Protein AF-A0A8I1G4V3-F1 (afdb_monomer_lite)

Organism: NCBI:txid86102

InterPro domains:
  IPR010890 PriC [PF07445] (11-174)
  IPR038338 PriC superfamily [G3DSA:1.20.1270.340] (5-104)

Radius of gyration: 30.54 Å; chains: 1; bounding box: 66×25×90 Å

Structure (mmCIF, N/CA/C/O backbone):
data_AF-A0A8I1G4V3-F1
#
_entry.id   AF-A0A8I1G4V3-F1
#
loop_
_atom_site.group_PDB
_atom_site.id
_atom_site.type_symbol
_atom_site.label_atom_id
_atom_site.label_alt_id
_atom_site.label_comp_id
_atom_site.label_asym_id
_atom_site.label_entity_id
_atom_site.label_seq_id
_atom_site.pdbx_PDB_ins_code
_atom_site.Cartn_x
_atom_site.Cartn_y
_atom_site.Cartn_z
_atom_site.occupancy
_atom_site.B_iso_or_equiv
_atom_site.auth_seq_id
_atom_site.auth_comp_id
_atom_site.auth_asym_id
_atom_site.auth_atom_id
_atom_site.pdbx_PDB_model_num
ATOM 1 N N . MET A 1 1 ? -24.846 0.258 42.496 1.00 33.78 1 MET A N 1
ATOM 2 C CA . MET A 1 1 ? -23.764 0.049 41.509 1.00 33.78 1 MET A CA 1
ATOM 3 C C . MET A 1 1 ? -24.363 -0.377 40.169 1.00 33.78 1 MET A C 1
ATOM 5 O O . MET A 1 1 ? -24.301 -1.536 39.794 1.00 33.78 1 MET A O 1
ATOM 9 N N . ARG A 1 2 ? -25.014 0.568 39.492 1.00 42.06 2 ARG A N 1
ATOM 10 C CA . ARG A 1 2 ? -25.506 0.538 38.102 1.00 42.06 2 ARG A CA 1
ATOM 11 C C . ARG A 1 2 ? -25.057 1.918 37.572 1.00 42.06 2 ARG A C 1
ATOM 13 O O . ARG A 1 2 ? -25.099 2.852 38.362 1.00 42.06 2 ARG A O 1
ATOM 20 N N . GLU A 1 3 ? -24.504 2.163 36.395 1.00 46.94 3 GLU A N 1
ATOM 21 C CA . GLU A 1 3 ? -24.753 1.650 35.054 1.00 46.94 3 GLU A CA 1
ATOM 22 C C . GLU A 1 3 ? -23.468 1.916 34.248 1.00 46.94 3 GLU A C 1
ATOM 24 O O . GLU A 1 3 ? -23.169 3.063 33.932 1.00 46.94 3 GLU A O 1
ATOM 29 N N . ILE A 1 4 ? -22.655 0.900 33.946 1.00 49.50 4 ILE A N 1
ATOM 30 C CA . ILE A 1 4 ? -21.506 1.100 33.036 1.00 49.50 4 ILE A CA 1
ATOM 31 C C . ILE A 1 4 ? -21.996 1.134 31.572 1.00 49.50 4 ILE A C 1
ATOM 33 O O . ILE A 1 4 ? -21.324 1.664 30.693 1.00 49.50 4 ILE A O 1
ATOM 37 N N . LEU A 1 5 ? -23.217 0.652 31.310 1.00 55.34 5 LEU A N 1
ATOM 38 C CA . LEU A 1 5 ? -23.854 0.623 29.997 1.00 55.34 5 LEU A CA 1
ATOM 39 C C . LEU A 1 5 ? -25.347 0.948 30.147 1.00 55.34 5 LEU A C 1
ATOM 41 O O . LEU A 1 5 ? -26.136 0.095 30.547 1.00 55.34 5 LEU A O 1
ATOM 45 N N . ASN A 1 6 ? -25.739 2.183 29.836 1.0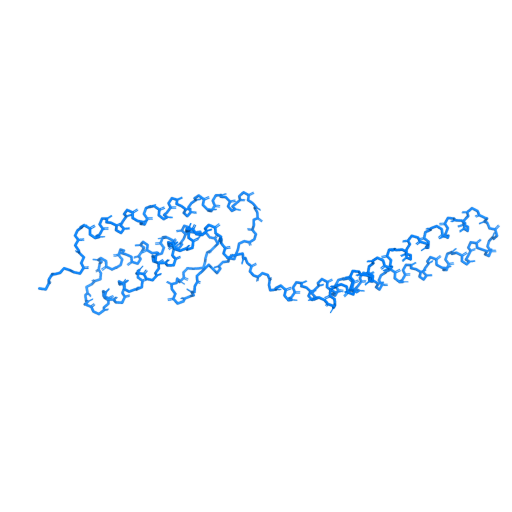0 64.75 6 ASN A N 1
ATOM 46 C CA . ASN A 1 6 ? -27.150 2.529 29.681 1.00 64.75 6 ASN A CA 1
ATOM 47 C C . ASN A 1 6 ? -27.685 1.987 28.352 1.00 64.75 6 ASN A C 1
ATOM 49 O O . ASN A 1 6 ? -26.957 1.969 27.359 1.00 64.75 6 ASN A O 1
ATOM 53 N N . ALA A 1 7 ?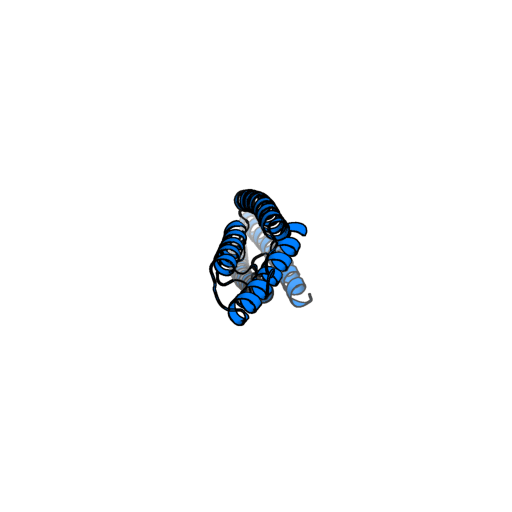 -28.953 1.561 28.314 1.00 66.88 7 ALA A N 1
ATOM 54 C CA . ALA A 1 7 ? -29.567 0.981 27.111 1.00 66.88 7 ALA A CA 1
ATOM 55 C C . ALA A 1 7 ? -29.432 1.907 25.886 1.00 66.88 7 ALA A C 1
ATOM 57 O O . ALA A 1 7 ? -29.147 1.452 24.781 1.00 66.88 7 ALA A O 1
ATOM 58 N N . THR A 1 8 ? -29.520 3.220 26.108 1.00 70.19 8 THR A N 1
ATOM 59 C CA . THR A 1 8 ? -29.308 4.258 25.092 1.00 70.19 8 THR A CA 1
ATOM 60 C C . THR A 1 8 ? -27.873 4.277 24.554 1.00 70.19 8 THR A C 1
ATOM 62 O O . THR A 1 8 ? -27.661 4.442 23.355 1.00 70.19 8 THR A O 1
ATOM 65 N N . SER A 1 9 ? -26.873 4.073 25.416 1.00 73.69 9 SER A N 1
ATOM 66 C CA . SER A 1 9 ? -25.455 4.035 25.030 1.00 73.69 9 SER A CA 1
ATOM 67 C C . SER A 1 9 ? -25.126 2.780 24.221 1.00 73.69 9 SER A C 1
ATOM 69 O O . SER A 1 9 ? -24.387 2.856 23.243 1.00 73.69 9 SER A O 1
ATOM 71 N N . ILE A 1 10 ? -25.717 1.639 24.593 1.00 80.69 10 ILE A N 1
ATOM 72 C CA . ILE A 1 10 ? -25.613 0.378 23.843 1.00 80.69 10 ILE A CA 1
ATOM 73 C C . ILE A 1 10 ? -26.169 0.565 22.429 1.00 80.69 10 ILE A C 1
ATOM 75 O O . ILE A 1 10 ? -25.464 0.309 21.456 1.00 80.69 10 ILE A O 1
ATOM 79 N N . GLN A 1 11 ? -27.395 1.082 22.318 1.00 81.56 11 GLN A N 1
ATOM 80 C CA . GLN A 1 11 ? -28.045 1.324 21.028 1.00 81.56 11 GLN A CA 1
ATOM 81 C C . GLN A 1 11 ? -27.246 2.297 20.155 1.00 81.56 11 GLN A C 1
ATOM 83 O O . GLN A 1 11 ? -27.120 2.092 18.948 1.00 81.56 11 GLN A O 1
ATOM 88 N N . HIS A 1 12 ? -26.662 3.337 20.755 1.00 82.69 12 HIS A N 1
ATOM 89 C CA . HIS A 1 12 ? -25.832 4.288 20.023 1.00 82.69 12 HIS A CA 1
ATOM 90 C C . HIS A 1 12 ? -24.561 3.639 19.452 1.00 82.69 12 HIS A C 1
ATOM 92 O O . HIS A 1 12 ? -24.224 3.869 18.290 1.00 82.69 12 HIS A O 1
ATOM 98 N N . ILE A 1 13 ? -23.877 2.795 20.233 1.00 82.81 13 ILE A N 1
ATOM 99 C CA . ILE A 1 13 ? -22.679 2.076 19.773 1.00 82.81 13 ILE A CA 1
ATOM 100 C C . ILE A 1 13 ? -23.037 1.091 18.653 1.00 82.81 13 ILE A C 1
ATOM 102 O O . ILE A 1 13 ? -22.322 1.022 17.655 1.00 82.81 13 ILE A O 1
ATOM 106 N N . GLU A 1 14 ? -24.160 0.379 18.757 1.00 86.69 14 GLU A N 1
ATOM 107 C CA . GLU A 1 14 ? -24.634 -0.523 17.700 1.00 86.69 14 GLU A CA 1
ATOM 108 C C . GLU A 1 14 ? -24.936 0.216 16.391 1.00 86.69 14 GLU A C 1
ATOM 110 O O . GLU A 1 14 ? -24.513 -0.216 15.312 1.00 86.69 14 GLU A O 1
ATOM 115 N N . GLN A 1 15 ? -25.612 1.365 16.473 1.00 86.19 15 GLN A N 1
ATOM 116 C CA . GLN A 1 15 ? -25.863 2.220 15.312 1.00 86.19 15 GLN A CA 1
ATOM 117 C C . GLN A 1 15 ? -24.556 2.724 14.697 1.00 86.19 15 GLN A C 1
ATOM 119 O O . GLN A 1 15 ? -24.398 2.716 13.474 1.00 86.19 15 GLN A O 1
ATOM 124 N N . LEU A 1 16 ? -23.600 3.138 15.527 1.00 86.94 16 LEU A N 1
ATOM 125 C CA . LEU A 1 16 ? -22.308 3.627 15.065 1.00 86.94 16 LEU A CA 1
ATOM 126 C C . LEU A 1 16 ? -21.514 2.510 14.371 1.00 86.94 16 LEU A C 1
ATOM 128 O O . LEU A 1 16 ? -21.023 2.718 13.263 1.00 86.94 16 LEU A O 1
ATOM 132 N N . LEU A 1 17 ? -21.461 1.306 14.948 1.00 88.19 17 LEU A N 1
ATOM 133 C CA . LEU A 1 17 ? -20.825 0.137 14.331 1.00 88.19 17 LEU A CA 1
ATOM 134 C C . LEU A 1 17 ? -21.489 -0.258 13.008 1.00 88.19 17 LEU A C 1
ATOM 136 O O . LEU A 1 17 ? -20.795 -0.647 12.073 1.00 88.19 17 LEU A O 1
ATOM 140 N N . THR A 1 18 ? -22.813 -0.135 12.904 1.00 89.50 18 THR A N 1
ATOM 141 C CA . THR A 1 18 ? -23.548 -0.395 11.654 1.00 89.50 18 THR A CA 1
ATOM 142 C C . THR A 1 18 ? -23.144 0.600 10.565 1.00 89.50 18 THR A C 1
ATOM 144 O O . THR A 1 18 ? -22.748 0.192 9.476 1.00 89.50 18 THR A O 1
ATOM 147 N N . ASN A 1 19 ? -23.106 1.895 10.889 1.00 88.56 19 ASN A N 1
ATOM 148 C CA . ASN A 1 19 ? -22.635 2.930 9.964 1.00 88.56 19 ASN A CA 1
ATOM 149 C C . ASN A 1 19 ? -21.164 2.732 9.552 1.00 88.56 19 ASN A C 1
ATOM 151 O O . ASN A 1 19 ? -20.801 2.965 8.397 1.00 88.56 19 ASN A O 1
ATOM 155 N N . LEU A 1 20 ? -20.295 2.321 10.484 1.00 87.31 20 LEU A N 1
ATOM 156 C CA . LEU A 1 20 ? -18.897 2.011 10.168 1.00 87.31 20 LEU A CA 1
ATOM 157 C C . LEU A 1 20 ? -18.784 0.786 9.254 1.00 87.31 20 LEU A C 1
ATOM 159 O O . LEU A 1 20 ? -17.950 0.805 8.355 1.00 87.31 20 LEU A O 1
ATOM 163 N N . SER A 1 21 ? -19.635 -0.227 9.439 1.00 89.75 21 SER A N 1
ATOM 164 C CA . SER A 1 21 ? -19.704 -1.426 8.591 1.00 89.75 21 SER A CA 1
ATOM 165 C C . SER A 1 21 ? -20.031 -1.067 7.144 1.00 89.75 21 SER A C 1
ATOM 167 O O . SER A 1 21 ? -19.281 -1.418 6.238 1.00 89.75 21 SER A O 1
ATOM 169 N N . GLU A 1 22 ? -21.088 -0.282 6.921 1.00 88.06 22 GLU A N 1
ATOM 170 C CA . GLU A 1 22 ? -21.485 0.147 5.574 1.00 88.06 22 GLU A CA 1
ATOM 171 C C . GLU A 1 22 ? -20.380 0.962 4.887 1.00 88.06 22 GLU A C 1
ATOM 173 O O . GLU A 1 22 ? -20.081 0.775 3.706 1.00 88.06 22 GLU A O 1
ATOM 178 N N . ARG A 1 23 ? -19.722 1.860 5.632 1.00 85.75 23 ARG A N 1
ATOM 179 C CA . ARG A 1 23 ? -18.593 2.643 5.104 1.00 85.75 23 ARG A CA 1
ATOM 180 C C . ARG A 1 23 ? -17.384 1.770 4.788 1.00 85.75 23 ARG A C 1
ATOM 182 O O . ARG A 1 23 ? -16.749 1.982 3.756 1.00 85.75 23 ARG A O 1
ATOM 189 N N . ALA A 1 24 ? -17.070 0.816 5.657 1.00 86.81 24 ALA A N 1
ATOM 190 C CA . ALA A 1 24 ? -15.995 -0.145 5.458 1.00 86.81 24 ALA A CA 1
ATOM 191 C C . ALA A 1 24 ? -16.218 -0.962 4.176 1.00 86.81 24 ALA A C 1
ATOM 193 O O . ALA A 1 24 ? -15.328 -1.024 3.331 1.00 86.81 24 ALA A O 1
ATOM 194 N N . GLU A 1 25 ? -17.430 -1.472 3.957 1.00 88.81 25 GLU A N 1
ATOM 195 C CA . GLU A 1 25 ? -17.785 -2.210 2.740 1.00 88.81 25 GLU A CA 1
ATOM 196 C C . GLU A 1 25 ? -17.662 -1.357 1.471 1.00 88.81 25 GLU A C 1
ATOM 198 O O . GLU A 1 25 ? -17.106 -1.805 0.466 1.00 88.81 25 GLU A O 1
ATOM 203 N N . GLN A 1 26 ? -18.122 -0.101 1.506 1.00 85.69 26 GLN A N 1
ATOM 204 C CA . GLN A 1 26 ? -17.975 0.824 0.376 1.00 85.69 26 GLN A CA 1
ATOM 205 C C . GLN A 1 26 ? -16.506 1.107 0.046 1.00 85.69 26 GLN A C 1
ATOM 207 O O . GLN A 1 26 ? -16.136 1.238 -1.126 1.00 85.69 26 GLN A O 1
ATOM 212 N N . ILE A 1 27 ? -15.671 1.227 1.076 1.00 81.38 27 ILE A N 1
ATOM 213 C CA . ILE A 1 27 ? -14.231 1.407 0.937 1.00 81.38 27 ILE A CA 1
ATOM 214 C C . ILE A 1 27 ? -13.604 0.163 0.304 1.00 81.38 27 ILE A C 1
ATOM 216 O O . ILE A 1 27 ? -12.914 0.277 -0.712 1.00 81.38 27 ILE A O 1
ATOM 220 N N . ASP A 1 28 ? -13.908 -1.020 0.830 1.00 84.25 28 ASP A N 1
ATOM 221 C CA . ASP A 1 28 ? -13.391 -2.290 0.324 1.00 84.25 28 ASP A CA 1
ATOM 222 C C . ASP A 1 28 ? -13.817 -2.540 -1.130 1.00 84.25 28 ASP A C 1
ATOM 224 O O . ASP A 1 28 ? -13.009 -2.982 -1.951 1.00 84.25 28 ASP A O 1
ATOM 228 N N . ALA A 1 29 ? -15.055 -2.192 -1.493 1.00 83.44 29 ALA A N 1
ATOM 229 C CA . ALA A 1 29 ? -15.547 -2.267 -2.867 1.00 83.44 29 ALA A CA 1
ATOM 230 C C . ALA A 1 29 ? -14.764 -1.340 -3.814 1.00 83.44 29 ALA A C 1
ATOM 232 O O . ALA A 1 29 ? -14.310 -1.773 -4.877 1.00 83.44 29 ALA A O 1
ATOM 233 N N . LYS A 1 30 ? -14.536 -0.080 -3.414 1.00 77.88 30 LYS A N 1
ATOM 234 C CA . LYS A 1 30 ? -13.732 0.881 -4.193 1.00 77.88 30 LYS A CA 1
ATOM 235 C C . LYS A 1 30 ? -12.279 0.437 -4.340 1.00 77.88 30 LYS A C 1
ATOM 237 O O . LYS A 1 30 ? -11.664 0.692 -5.375 1.00 77.88 30 LYS A O 1
ATOM 242 N N . ASN A 1 31 ? -11.722 -0.216 -3.326 1.00 72.81 31 ASN A N 1
ATOM 243 C CA . ASN A 1 31 ? -10.345 -0.692 -3.364 1.00 72.81 31 ASN A CA 1
ATOM 244 C C . ASN A 1 31 ? -10.16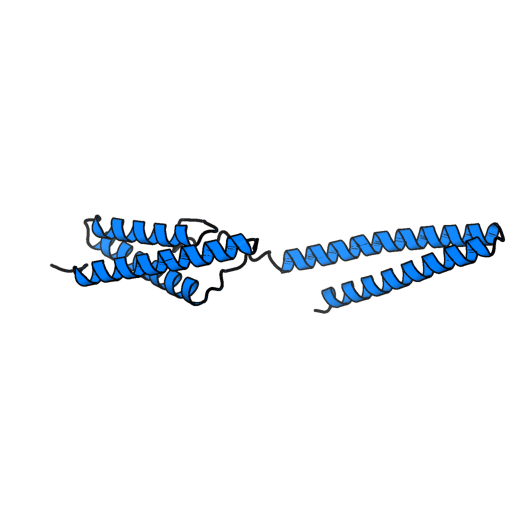3 -1.895 -4.287 1.00 72.81 31 ASN A C 1
ATOM 246 O O . ASN A 1 31 ? -9.220 -1.896 -5.079 1.00 72.81 31 ASN A O 1
ATOM 250 N N . ARG A 1 32 ? -11.091 -2.864 -4.256 1.00 74.25 32 ARG A N 1
ATOM 251 C CA . ARG A 1 32 ? -11.088 -4.002 -5.193 1.00 74.25 32 ARG A CA 1
ATOM 252 C C . ARG A 1 32 ? -11.109 -3.540 -6.648 1.00 74.25 32 ARG A C 1
ATOM 254 O O . ARG A 1 32 ? -10.379 -4.082 -7.469 1.00 74.25 32 ARG A O 1
ATOM 261 N N . GLN A 1 33 ? -11.892 -2.506 -6.959 1.00 70.12 33 GLN A N 1
ATOM 262 C CA . GLN A 1 33 ? -11.970 -1.945 -8.313 1.00 70.12 33 GLN A CA 1
ATOM 263 C C . GLN A 1 33 ? -10.665 -1.290 -8.785 1.00 70.12 33 GLN A C 1
ATOM 265 O O . GLN A 1 33 ? -10.389 -1.281 -9.980 1.00 70.12 33 GLN A O 1
ATOM 270 N N . LYS A 1 34 ? -9.861 -0.734 -7.872 1.00 63.94 34 LYS A N 1
ATOM 271 C CA . LYS A 1 34 ? -8.630 -0.006 -8.216 1.00 63.94 34 LYS A CA 1
ATOM 272 C C . LYS A 1 34 ? -7.377 -0.884 -8.291 1.00 63.94 34 LYS A C 1
ATOM 274 O O . LYS A 1 34 ? -6.324 -0.338 -8.592 1.00 63.94 34 LYS A O 1
ATOM 279 N N . GLN A 1 35 ? -7.475 -2.192 -8.009 1.00 58.81 35 GLN A N 1
ATOM 280 C CA . GLN A 1 35 ? -6.322 -3.107 -7.889 1.00 58.81 35 GLN A CA 1
ATOM 281 C C . GLN A 1 35 ? -5.168 -2.508 -7.059 1.00 58.81 35 GLN A C 1
ATOM 283 O O . GLN A 1 35 ? -3.995 -2.712 -7.357 1.00 58.81 35 GLN A O 1
ATOM 288 N N . ASN A 1 36 ? -5.488 -1.720 -6.029 1.00 57.59 36 ASN A N 1
ATOM 289 C CA . ASN A 1 36 ? -4.453 -1.160 -5.170 1.00 57.59 36 ASN A CA 1
ATOM 290 C C . ASN A 1 36 ? -3.871 -2.290 -4.310 1.00 57.59 36 ASN A C 1
ATOM 292 O O . ASN A 1 36 ? -4.626 -2.972 -3.618 1.00 57.59 36 ASN A O 1
ATOM 296 N N . GLU A 1 37 ? -2.546 -2.445 -4.305 1.00 56.69 37 GLU A N 1
ATOM 297 C CA . GLU A 1 37 ? -1.831 -3.229 -3.292 1.00 56.69 37 GLU A CA 1
ATOM 298 C C . GLU A 1 37 ? -2.030 -2.545 -1.930 1.00 56.69 37 GLU A C 1
ATOM 300 O O . GLU A 1 37 ? -1.409 -1.527 -1.603 1.00 56.69 37 GLU A O 1
ATOM 305 N N . LEU A 1 38 ? -3.018 -3.027 -1.179 1.00 59.47 38 LEU A N 1
ATOM 306 C CA . LEU A 1 38 ? -3.357 -2.507 0.137 1.00 59.47 38 LEU A CA 1
ATOM 307 C C . LEU A 1 38 ? -2.457 -3.131 1.198 1.00 59.47 38 LEU A C 1
ATOM 309 O O . LEU A 1 38 ? -2.253 -4.341 1.213 1.00 59.47 38 LEU A O 1
ATOM 313 N N . SER A 1 39 ? -1.990 -2.301 2.131 1.00 60.84 39 SER A N 1
ATOM 314 C CA . SER A 1 39 ? -1.283 -2.777 3.320 1.00 60.84 39 SER A CA 1
ATOM 315 C C . SER A 1 39 ? -2.198 -3.685 4.140 1.00 60.84 39 SER A C 1
ATOM 317 O O . SER A 1 39 ? -3.353 -3.337 4.354 1.00 60.84 39 SER A O 1
ATOM 319 N N . GLU A 1 40 ? -1.680 -4.775 4.699 1.00 63.72 40 GLU A N 1
ATOM 320 C CA . GLU A 1 40 ? -2.376 -5.577 5.725 1.00 63.72 40 GLU A CA 1
ATOM 321 C C . GLU A 1 40 ? -2.265 -4.956 7.139 1.00 63.72 40 GLU A C 1
ATOM 323 O O . GLU A 1 40 ? -2.700 -5.533 8.140 1.00 63.72 40 GLU A O 1
ATOM 328 N N . LYS A 1 41 ? -1.618 -3.785 7.257 1.00 65.56 41 LYS A N 1
ATOM 329 C CA . LYS A 1 41 ? -1.306 -3.113 8.529 1.00 65.56 41 LYS A CA 1
ATOM 330 C C . LYS A 1 41 ? -2.002 -1.755 8.629 1.00 65.56 41 LYS A C 1
ATOM 332 O O . LYS A 1 41 ? -1.344 -0.721 8.585 1.00 65.56 41 LYS A O 1
ATOM 337 N N . TRP A 1 42 ? -3.329 -1.745 8.752 1.00 69.12 42 TRP A N 1
ATOM 338 C CA . TRP A 1 42 ? -4.081 -0.481 8.837 1.00 69.12 42 TRP A CA 1
ATOM 339 C C . TRP A 1 42 ? -4.000 0.167 10.213 1.00 69.12 42 TRP A C 1
ATOM 341 O O . TRP A 1 42 ? -4.006 1.389 10.330 1.00 69.12 42 TRP A O 1
ATOM 351 N N . PHE A 1 43 ? -3.898 -0.661 11.248 1.00 74.25 43 PHE A N 1
ATOM 352 C CA . PHE A 1 43 ? -3.859 -0.221 12.631 1.00 74.25 43 PHE A CA 1
ATOM 353 C C . PHE A 1 43 ? -2.716 -0.892 13.401 1.00 74.25 43 PHE A C 1
ATOM 355 O O . PHE A 1 43 ? -2.177 -1.936 13.004 1.00 74.25 43 PHE A O 1
ATOM 362 N N . SER A 1 44 ? -2.333 -0.265 14.517 1.00 71.81 44 SER A N 1
ATOM 363 C CA . SER A 1 44 ? -1.314 -0.797 15.422 1.00 71.81 44 SER A CA 1
ATOM 364 C C . SER A 1 44 ? -1.729 -2.175 15.966 1.00 71.81 44 SER A C 1
ATOM 366 O O . SER A 1 44 ? -2.890 -2.333 16.355 1.00 71.81 44 SER A O 1
ATOM 368 N N . PRO A 1 45 ? -0.798 -3.148 16.079 1.00 74.44 45 PRO A N 1
ATOM 369 C CA . PRO A 1 45 ? -1.068 -4.438 16.727 1.00 74.44 45 PRO A CA 1
ATOM 370 C C . PRO A 1 45 ? -1.512 -4.320 18.190 1.00 74.44 45 PRO A C 1
ATOM 372 O O . PRO A 1 45 ? -2.091 -5.256 18.727 1.00 74.44 45 PRO A O 1
ATOM 375 N N . SER A 1 46 ? -1.238 -3.188 18.845 1.00 75.38 46 SER A N 1
ATOM 376 C CA . SER A 1 46 ? -1.718 -2.924 20.204 1.00 75.38 46 SER A CA 1
ATOM 377 C C . SER A 1 46 ? -3.220 -2.616 20.270 1.00 75.38 46 SER A C 1
ATOM 379 O O . SER A 1 46 ? -3.810 -2.737 21.338 1.00 75.38 46 SER A O 1
ATOM 381 N N . LEU A 1 47 ? -3.836 -2.218 19.149 1.00 80.69 47 LEU A N 1
ATOM 382 C CA . LEU A 1 47 ? -5.249 -1.829 19.063 1.00 80.69 47 LEU A CA 1
ATOM 383 C C . LEU A 1 47 ? -6.106 -2.906 18.394 1.00 80.69 47 LEU A C 1
ATOM 385 O O . LEU A 1 47 ? -7.199 -3.214 18.871 1.00 80.69 47 LEU A O 1
ATOM 389 N N . PHE A 1 48 ? -5.597 -3.491 17.310 1.00 83.88 48 PHE A N 1
ATOM 390 C CA . PHE A 1 48 ? -6.266 -4.550 16.563 1.00 83.88 48 PHE A CA 1
ATOM 391 C C . PHE A 1 48 ? -5.361 -5.766 16.451 1.00 83.88 48 PHE A C 1
ATOM 393 O O . PHE A 1 48 ? -4.191 -5.668 16.079 1.00 83.88 48 PHE A O 1
ATOM 400 N N . SER A 1 49 ? -5.934 -6.917 16.771 1.00 79.69 49 SER A N 1
ATOM 401 C CA . SER A 1 49 ? -5.283 -8.215 16.662 1.00 79.69 49 SER A CA 1
ATOM 402 C C . SER A 1 49 ? -5.375 -8.776 15.245 1.00 79.69 49 SER A C 1
ATOM 404 O O . SER A 1 49 ? -4.461 -9.478 14.807 1.00 79.69 49 SER A O 1
ATOM 406 N N . ARG A 1 50 ? -6.432 -8.435 14.494 1.00 81.38 50 ARG A N 1
ATOM 407 C CA . ARG A 1 50 ? -6.585 -8.863 13.104 1.00 81.38 50 ARG A CA 1
ATOM 408 C C . ARG A 1 50 ? -5.641 -8.090 12.184 1.00 81.38 50 ARG A C 1
ATOM 410 O O . ARG A 1 50 ? -5.498 -6.868 12.249 1.00 81.38 50 ARG A O 1
ATOM 417 N N . ARG A 1 51 ? -4.994 -8.830 11.287 1.00 77.06 51 ARG A N 1
ATOM 418 C CA . ARG A 1 51 ? -4.247 -8.302 10.144 1.00 77.06 51 ARG A CA 1
ATOM 419 C C . ARG A 1 51 ? -5.077 -8.610 8.912 1.00 77.06 51 ARG A C 1
ATOM 421 O O . ARG A 1 51 ? -5.211 -9.774 8.556 1.00 77.06 51 ARG A O 1
ATOM 428 N N . SER A 1 52 ? -5.687 -7.587 8.331 1.00 80.06 52 SER A N 1
ATOM 429 C CA . SER A 1 52 ? -6.482 -7.745 7.122 1.00 80.06 52 SER A CA 1
ATOM 430 C C . SER A 1 52 ? -6.281 -6.553 6.204 1.00 80.06 52 SER A C 1
ATOM 432 O O . SER A 1 52 ? -6.005 -5.438 6.644 1.00 80.06 52 SER A O 1
ATOM 434 N N . ASN A 1 53 ? -6.415 -6.807 4.910 1.00 77.25 53 ASN A N 1
ATOM 435 C CA . ASN A 1 53 ? -6.490 -5.785 3.877 1.00 77.25 53 ASN A CA 1
ATOM 436 C C . ASN A 1 53 ? -7.928 -5.272 3.663 1.00 77.25 53 ASN A C 1
ATOM 438 O O . ASN A 1 53 ? -8.138 -4.448 2.774 1.00 77.25 53 ASN A O 1
ATOM 442 N N . LEU A 1 54 ? -8.902 -5.758 4.441 1.00 82.56 54 LEU A N 1
ATOM 443 C CA . LEU A 1 54 ? -10.297 -5.334 4.397 1.00 82.56 54 LEU A CA 1
ATOM 444 C C . LEU A 1 54 ? -10.662 -4.493 5.624 1.00 82.56 54 LEU A C 1
ATOM 446 O O . LEU A 1 54 ? -10.409 -4.875 6.769 1.00 82.56 54 LEU A O 1
ATOM 450 N N . ALA A 1 55 ? -11.336 -3.370 5.385 1.00 85.19 55 ALA A N 1
ATOM 451 C CA . ALA A 1 55 ? -11.882 -2.499 6.417 1.00 85.19 55 ALA A CA 1
ATOM 452 C C . ALA A 1 55 ? -12.895 -3.236 7.298 1.00 85.19 55 ALA A C 1
ATOM 454 O O . ALA A 1 55 ? -12.947 -3.021 8.512 1.00 85.19 55 ALA A O 1
ATOM 455 N N . ILE A 1 56 ? -13.706 -4.099 6.676 1.00 88.94 56 ILE A N 1
ATOM 456 C CA . ILE A 1 56 ? -14.806 -4.792 7.351 1.00 88.94 56 ILE A CA 1
ATOM 457 C C . ILE A 1 56 ? -14.319 -5.719 8.470 1.00 88.94 56 ILE A C 1
ATOM 459 O O . ILE A 1 56 ? -14.994 -5.872 9.490 1.00 88.94 56 ILE A O 1
ATOM 463 N N . ASP A 1 57 ? -13.115 -6.276 8.341 1.00 88.38 57 ASP A N 1
ATOM 464 C CA . ASP A 1 57 ? -12.559 -7.192 9.337 1.00 88.38 57 ASP A CA 1
ATOM 465 C C . ASP A 1 57 ? -12.209 -6.473 10.642 1.00 88.38 57 ASP A C 1
ATOM 467 O O . ASP A 1 57 ? -12.404 -7.029 11.726 1.00 88.38 57 ASP A O 1
ATOM 471 N N . TYR A 1 58 ? -11.772 -5.214 10.549 1.00 88.31 58 TYR A N 1
ATOM 472 C CA . TYR A 1 58 ? -11.510 -4.363 11.708 1.00 88.31 58 TYR A CA 1
ATOM 473 C C . TYR A 1 58 ? -12.805 -3.933 12.403 1.00 88.31 58 TYR A C 1
ATOM 475 O O . TYR A 1 58 ? -12.885 -3.978 13.629 1.00 88.31 58 TYR A O 1
ATOM 483 N N . VAL A 1 59 ? -13.853 -3.596 11.640 1.00 89.56 59 VAL A N 1
ATOM 484 C CA . VAL A 1 59 ? -15.183 -3.303 12.210 1.00 89.56 59 VAL A CA 1
ATOM 485 C C . VAL A 1 59 ? -15.757 -4.535 12.915 1.00 89.56 59 VAL A C 1
ATOM 487 O O . VAL A 1 59 ? -16.345 -4.420 13.992 1.00 89.56 59 VAL A O 1
ATOM 490 N N . THR A 1 60 ? -15.547 -5.721 12.341 1.00 89.69 60 THR A N 1
ATOM 491 C CA . THR A 1 60 ? -15.975 -6.991 12.937 1.00 89.69 60 THR A CA 1
ATOM 492 C C . THR A 1 60 ? -15.248 -7.260 14.255 1.00 89.69 60 THR A C 1
ATOM 494 O O . THR A 1 6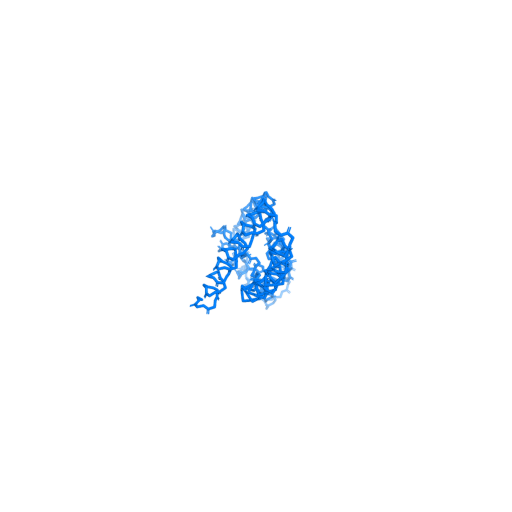0 ? -15.902 -7.582 15.241 1.00 89.69 60 THR A O 1
ATOM 497 N N . GLU A 1 61 ? -13.930 -7.039 14.330 1.00 90.94 61 GLU A N 1
ATOM 498 C CA . GLU A 1 61 ? -13.183 -7.167 15.593 1.00 90.94 61 GLU A CA 1
ATOM 499 C C . GLU A 1 61 ? -13.690 -6.198 16.678 1.00 90.94 61 GLU A C 1
ATOM 501 O O . GLU A 1 61 ? -13.806 -6.570 17.850 1.00 90.94 61 GLU A O 1
ATOM 506 N N . THR A 1 62 ? -14.032 -4.960 16.313 1.00 89.31 62 THR A N 1
ATOM 507 C CA . THR A 1 62 ? -14.603 -3.996 17.267 1.00 89.31 62 THR A CA 1
ATOM 508 C C . THR A 1 62 ? -15.986 -4.425 17.750 1.00 89.31 62 THR A C 1
ATOM 510 O O . THR A 1 62 ? -16.296 -4.291 18.935 1.00 89.31 62 THR A O 1
ATOM 513 N N . ARG A 1 63 ? -16.807 -5.008 16.868 1.00 90.44 63 ARG A N 1
ATOM 514 C CA . ARG A 1 63 ? -18.101 -5.593 17.246 1.00 90.44 63 ARG A CA 1
ATOM 515 C C . ARG A 1 63 ? -17.924 -6.780 18.197 1.00 90.44 63 ARG A C 1
ATOM 517 O O . ARG A 1 63 ? -18.639 -6.854 19.193 1.00 90.44 63 ARG A O 1
ATOM 524 N N . ASP A 1 64 ? -16.947 -7.647 17.947 1.00 89.50 64 ASP A N 1
ATOM 525 C CA . ASP A 1 64 ? -16.622 -8.766 18.840 1.00 89.50 64 ASP A CA 1
ATOM 526 C C . ASP A 1 64 ? -16.188 -8.259 20.227 1.00 89.50 64 ASP A C 1
ATOM 528 O O . ASP A 1 64 ? -16.653 -8.764 21.250 1.00 89.50 64 ASP A O 1
ATOM 532 N N . THR A 1 65 ? -15.375 -7.196 20.270 1.00 86.69 65 THR A N 1
ATOM 533 C CA . THR A 1 65 ? -14.944 -6.538 21.518 1.00 86.69 65 THR A CA 1
ATOM 534 C C . THR A 1 65 ? -16.134 -5.950 22.288 1.00 86.69 65 THR A C 1
ATOM 536 O O . THR A 1 65 ? -16.212 -6.083 23.510 1.00 86.69 65 THR A O 1
ATOM 539 N N . PHE A 1 66 ? -17.102 -5.350 21.589 1.00 87.56 66 PHE A N 1
ATOM 540 C CA . PHE A 1 66 ? -18.332 -4.832 22.194 1.00 87.56 66 PHE A CA 1
ATOM 541 C C . PHE A 1 66 ? -19.214 -5.944 22.781 1.00 87.56 66 PHE A C 1
ATOM 543 O O . PHE A 1 66 ? -19.659 -5.844 23.925 1.00 87.56 66 PHE A O 1
ATOM 550 N N . VAL A 1 67 ? -19.415 -7.041 22.045 1.00 88.38 67 VAL A N 1
ATOM 551 C CA . VAL A 1 67 ? -20.162 -8.209 22.542 1.00 88.38 67 VAL A CA 1
ATOM 552 C C . VAL A 1 67 ? -19.455 -8.836 23.749 1.00 88.38 67 VAL A C 1
ATOM 554 O O . VAL A 1 67 ? -20.104 -9.250 24.711 1.00 88.38 67 VAL A O 1
ATOM 557 N N . GLN A 1 68 ? -18.121 -8.879 23.741 1.00 87.19 68 GLN A N 1
ATOM 558 C CA . GLN A 1 68 ? -17.333 -9.376 24.866 1.00 87.19 68 GLN A CA 1
ATOM 559 C C . GLN A 1 68 ? -17.478 -8.486 26.106 1.00 87.19 68 GLN A C 1
ATOM 561 O O . GLN A 1 68 ? -17.633 -9.008 27.211 1.00 87.19 68 GLN A O 1
ATOM 566 N N . LEU A 1 69 ? -17.487 -7.160 25.934 1.00 86.00 69 LEU A N 1
ATOM 567 C CA . LEU A 1 69 ? -17.738 -6.198 27.010 1.00 86.00 69 LEU A CA 1
ATOM 568 C C . LEU A 1 69 ? -19.111 -6.422 27.663 1.00 86.00 69 LEU A C 1
ATOM 570 O O . LEU A 1 69 ? -19.209 -6.394 28.887 1.00 86.00 69 LEU A O 1
ATOM 574 N N . GLN A 1 70 ? -20.150 -6.697 26.868 1.00 84.50 70 GLN A N 1
ATOM 575 C CA . GLN A 1 70 ? -21.506 -6.956 27.373 1.00 84.50 70 GLN A CA 1
ATOM 576 C C . GLN A 1 70 ? -21.621 -8.255 28.184 1.00 84.50 70 GLN A C 1
ATOM 578 O O . GLN A 1 70 ? -22.475 -8.355 29.061 1.00 84.50 70 GLN A O 1
ATOM 583 N N . ARG A 1 71 ? -20.791 -9.258 27.877 1.00 86.50 71 ARG A N 1
ATOM 584 C CA . ARG A 1 71 ? -20.837 -10.591 28.507 1.00 86.50 71 ARG A CA 1
ATOM 585 C C . ARG A 1 71 ? -19.860 -10.756 29.666 1.00 86.50 71 ARG A C 1
ATOM 587 O O . ARG A 1 71 ? -19.986 -11.705 30.430 1.00 86.50 71 ARG A O 1
ATOM 594 N N . THR A 1 72 ? -18.856 -9.890 29.757 1.00 86.06 72 THR A N 1
ATOM 595 C CA . THR A 1 72 ? -17.801 -9.999 30.763 1.00 86.06 72 THR A CA 1
ATOM 596 C C . THR A 1 72 ? -18.313 -9.514 32.110 1.00 86.06 72 THR A C 1
ATOM 598 O O . THR A 1 72 ? -18.745 -8.371 32.253 1.00 86.06 72 THR A O 1
ATOM 601 N N . GLU A 1 73 ? -18.208 -10.373 33.115 1.00 74.38 73 GLU A N 1
ATOM 602 C CA . GLU A 1 73 ? -18.489 -10.050 34.507 1.00 74.38 73 GLU A CA 1
ATOM 603 C C . GLU A 1 73 ? -17.170 -9.708 35.211 1.00 74.38 73 GLU A C 1
ATOM 605 O O . GLU A 1 73 ? -16.195 -10.453 35.130 1.00 74.38 73 GLU A O 1
ATOM 610 N N . GLY A 1 74 ? -17.110 -8.550 35.872 1.00 77.50 74 GLY A N 1
ATOM 611 C CA . GLY A 1 74 ? -15.909 -8.085 36.571 1.00 77.50 74 GLY A CA 1
ATOM 612 C C . GLY A 1 74 ? -15.517 -6.664 36.183 1.00 77.50 74 GLY A C 1
ATOM 613 O O . GLY A 1 74 ? -15.235 -6.361 35.026 1.00 77.50 74 GLY A O 1
ATOM 614 N N . GLN A 1 75 ? -15.462 -5.785 37.182 1.00 77.81 75 GLN A N 1
ATOM 615 C CA . GLN A 1 75 ? -15.317 -4.344 36.982 1.00 77.81 75 GLN A CA 1
ATOM 616 C C . GLN A 1 75 ? -14.009 -3.968 36.260 1.00 77.81 75 GLN A C 1
ATOM 618 O O . GLN A 1 75 ? -14.031 -3.174 35.327 1.00 77.81 75 GLN A O 1
ATOM 623 N N . GLN A 1 76 ? -12.876 -4.577 36.627 1.00 75.50 76 GLN A N 1
ATOM 624 C CA . GLN A 1 76 ? -11.576 -4.292 35.999 1.00 75.50 76 GLN A CA 1
ATOM 625 C C . GLN A 1 76 ? -11.515 -4.732 34.528 1.00 75.50 76 GLN A C 1
ATOM 627 O O . GLN A 1 76 ? -11.042 -3.981 33.677 1.00 75.50 76 GLN A O 1
ATOM 632 N N . ALA A 1 77 ? -12.027 -5.925 34.217 1.00 74.88 77 ALA A N 1
ATOM 633 C CA . ALA A 1 77 ? -12.055 -6.441 32.851 1.00 74.88 77 ALA A CA 1
ATOM 634 C C . ALA A 1 77 ? -13.011 -5.630 31.958 1.00 74.88 77 ALA A C 1
ATOM 636 O O . ALA A 1 77 ? -12.690 -5.357 30.803 1.00 74.88 77 ALA A O 1
ATOM 637 N N . GLN A 1 78 ? -14.144 -5.175 32.507 1.00 80.75 78 GLN A N 1
ATOM 638 C CA . GLN A 1 78 ? -15.064 -4.272 31.813 1.00 80.75 78 GLN A CA 1
ATOM 639 C C . GLN A 1 78 ? -14.418 -2.920 31.490 1.00 80.75 78 GLN A C 1
ATOM 641 O O . GLN A 1 78 ? -14.542 -2.454 30.361 1.00 80.75 78 GLN A O 1
ATOM 646 N N . TYR A 1 79 ? -13.692 -2.305 32.432 1.00 76.38 79 TYR A N 1
ATOM 647 C CA . TYR A 1 79 ? -12.986 -1.045 32.167 1.00 76.38 79 TYR A CA 1
ATOM 648 C C . TYR A 1 79 ? -11.951 -1.190 31.051 1.00 76.38 79 TYR A C 1
ATOM 650 O O . TYR A 1 79 ? -11.939 -0.379 30.128 1.00 76.38 79 TYR A O 1
ATOM 658 N N . TYR A 1 80 ? -11.142 -2.251 31.090 1.00 76.94 80 TYR A N 1
ATOM 659 C CA . TYR A 1 80 ? -10.148 -2.518 30.051 1.00 76.94 80 TYR A CA 1
ATOM 660 C C . TYR A 1 80 ? -10.788 -2.710 28.666 1.00 76.94 80 TYR A C 1
ATOM 662 O O . TYR A 1 80 ? -10.334 -2.137 27.675 1.00 76.94 80 TYR A O 1
ATOM 670 N N . LEU A 1 81 ? -11.872 -3.488 28.585 1.00 80.00 81 LEU A N 1
ATOM 671 C CA . LEU A 1 81 ? -12.591 -3.707 27.329 1.00 80.00 81 LEU A CA 1
ATOM 672 C C . LEU A 1 81 ? -13.272 -2.429 26.820 1.00 80.00 81 LEU A C 1
ATOM 674 O O . LEU A 1 81 ? -13.284 -2.194 25.615 1.00 80.00 81 LEU A O 1
ATOM 678 N N . ALA A 1 82 ? -13.798 -1.585 27.711 1.00 78.44 82 ALA A N 1
ATOM 679 C CA . ALA A 1 82 ? -14.407 -0.307 27.348 1.00 78.44 82 ALA A CA 1
ATOM 680 C C . ALA A 1 82 ? -13.371 0.709 26.838 1.00 78.44 82 ALA A C 1
ATOM 682 O O . ALA A 1 82 ? -13.624 1.412 25.856 1.00 78.44 82 ALA A O 1
ATOM 683 N N . GLU A 1 83 ? -12.191 0.759 27.459 1.00 76.75 83 GLU A N 1
ATOM 684 C CA . GLU A 1 83 ? -11.066 1.575 26.995 1.00 76.75 83 GLU A CA 1
ATOM 685 C C . GLU A 1 83 ? -10.595 1.107 25.614 1.00 76.75 83 GLU A C 1
ATOM 687 O O . GLU A 1 83 ? -10.517 1.902 24.674 1.00 76.75 83 GLU A O 1
ATOM 692 N N . ARG A 1 84 ? -10.390 -0.205 25.446 1.00 79.44 84 ARG A N 1
ATOM 693 C CA . ARG A 1 84 ? -10.015 -0.794 24.156 1.00 79.44 84 ARG A CA 1
ATOM 694 C C . ARG A 1 84 ? -11.055 -0.513 23.071 1.00 79.44 84 ARG A C 1
ATOM 696 O O . ARG A 1 84 ? -10.684 -0.125 21.966 1.00 79.44 84 ARG A O 1
ATOM 703 N N . LEU A 1 85 ? -12.340 -0.670 23.383 1.00 83.50 85 LEU A N 1
ATOM 704 C CA . LEU A 1 85 ? -13.439 -0.368 22.467 1.00 83.50 85 LEU A CA 1
ATOM 705 C C . LEU A 1 85 ? -13.419 1.105 22.037 1.00 83.50 85 LEU A C 1
ATOM 707 O O . LEU A 1 85 ? -13.571 1.398 20.853 1.00 83.50 85 LEU A O 1
ATOM 711 N N . SER A 1 86 ? -13.199 2.022 22.981 1.00 80.38 86 SER A N 1
ATOM 712 C CA . SER A 1 86 ? -13.145 3.463 22.704 1.00 80.38 86 SER A CA 1
ATOM 713 C C . SER A 1 86 ? -12.004 3.801 21.744 1.00 80.38 86 SER A C 1
ATOM 715 O O . SER A 1 86 ? -12.229 4.474 20.738 1.00 80.38 86 SER A O 1
ATOM 717 N N . LEU A 1 87 ? -10.810 3.252 21.988 1.00 80.56 87 LEU A N 1
ATOM 718 C CA . LEU A 1 87 ? -9.649 3.439 21.114 1.00 80.56 87 LEU A CA 1
ATOM 719 C C . LEU A 1 87 ? -9.874 2.850 19.710 1.00 80.56 87 LEU A C 1
ATOM 721 O O . LEU A 1 87 ? -9.509 3.467 18.709 1.00 80.56 87 LEU A O 1
ATOM 725 N N . GLN A 1 88 ? -10.495 1.669 19.612 1.00 83.62 88 GLN A N 1
ATOM 726 C CA . GLN A 1 88 ? -10.824 1.049 18.324 1.00 83.62 88 GLN A CA 1
ATOM 727 C C . GLN A 1 88 ? -11.853 1.870 17.533 1.00 83.62 88 GLN A C 1
ATOM 729 O O . GLN A 1 88 ? -11.694 2.057 16.325 1.00 83.62 88 GLN A O 1
ATOM 734 N N . LEU A 1 89 ? -12.883 2.397 18.202 1.00 84.81 89 LEU A N 1
ATOM 735 C CA . LEU A 1 89 ? -13.894 3.258 17.586 1.00 84.81 89 LEU A CA 1
ATOM 736 C C . LEU A 1 89 ? -13.305 4.590 17.112 1.00 84.81 89 LEU A C 1
ATOM 738 O O . LEU A 1 89 ? -13.607 5.030 16.001 1.00 84.81 89 LEU A O 1
ATOM 742 N N . GLU A 1 90 ? -12.445 5.225 17.906 1.00 82.94 90 GLU A N 1
ATOM 743 C CA . GLU A 1 90 ? -11.760 6.462 17.516 1.00 82.94 90 GLU A CA 1
ATOM 744 C C . GLU A 1 90 ? -10.851 6.241 16.298 1.00 82.94 90 GLU A C 1
ATOM 746 O O . GLU A 1 90 ? -10.903 6.997 15.320 1.00 82.94 90 GLU A O 1
ATOM 751 N N . ALA A 1 91 ? -10.078 5.153 16.305 1.00 83.69 91 ALA A N 1
ATOM 752 C CA . ALA A 1 91 ? -9.221 4.781 15.188 1.00 83.69 91 ALA A CA 1
ATOM 753 C C . ALA A 1 91 ? -10.035 4.522 13.907 1.00 83.69 91 ALA A C 1
ATOM 755 O O . ALA A 1 91 ? -9.711 5.071 12.850 1.00 83.69 91 ALA A O 1
ATOM 756 N N . LEU A 1 92 ? -11.124 3.747 13.994 1.00 83.94 92 LEU A N 1
ATOM 757 C CA . LEU A 1 92 ? -11.998 3.447 12.854 1.00 83.94 92 LEU A CA 1
ATOM 758 C C . LEU A 1 92 ? -12.717 4.688 12.328 1.00 83.94 92 LEU A C 1
ATOM 760 O O . LEU A 1 92 ? -12.738 4.923 11.122 1.00 83.94 92 LEU A O 1
ATOM 764 N N . THR A 1 93 ? -13.298 5.502 13.207 1.00 84.38 93 THR A N 1
ATOM 765 C CA . THR A 1 93 ? -14.007 6.722 12.793 1.00 84.38 93 THR A CA 1
ATOM 766 C C . THR A 1 93 ? -13.066 7.708 12.112 1.00 84.38 93 THR A C 1
ATOM 768 O O . THR A 1 93 ? -13.442 8.298 11.099 1.00 84.38 93 THR A O 1
ATOM 771 N N . THR A 1 94 ? -11.833 7.842 12.601 1.00 80.56 94 THR A N 1
ATOM 772 C CA . THR A 1 94 ? -10.806 8.690 11.987 1.00 80.56 94 THR A CA 1
ATOM 773 C C . THR A 1 94 ? -10.362 8.132 10.635 1.00 80.56 94 THR A C 1
ATOM 775 O O . THR A 1 94 ? -10.412 8.844 9.629 1.00 80.56 94 THR A O 1
ATOM 778 N N . ALA A 1 95 ? -10.004 6.847 10.570 1.00 78.81 95 ALA A N 1
ATOM 779 C CA . ALA A 1 95 ? -9.533 6.206 9.342 1.00 78.81 95 ALA A CA 1
ATOM 780 C C . ALA A 1 95 ? -10.600 6.203 8.232 1.00 78.81 95 ALA A C 1
ATOM 782 O O . ALA A 1 95 ? -10.330 6.606 7.097 1.00 78.81 95 ALA A O 1
ATOM 783 N N . LEU A 1 96 ? -11.838 5.822 8.563 1.00 78.62 96 LEU A N 1
ATOM 784 C CA . LEU A 1 96 ? -12.942 5.752 7.601 1.00 78.62 96 LEU A CA 1
ATOM 785 C C . LEU A 1 96 ? -13.479 7.142 7.219 1.00 78.62 96 LEU A C 1
ATOM 787 O O . LEU A 1 96 ? -14.037 7.297 6.134 1.00 78.62 96 LEU A O 1
ATOM 791 N N . ARG A 1 97 ? -13.290 8.180 8.053 1.00 75.88 97 ARG A N 1
ATOM 792 C CA . ARG A 1 97 ? -13.625 9.573 7.695 1.00 75.88 97 ARG A CA 1
ATOM 793 C C . ARG A 1 97 ? -12.676 10.130 6.640 1.00 75.88 97 ARG A C 1
ATOM 795 O O . ARG A 1 97 ? -13.126 10.808 5.721 1.00 75.88 97 ARG A O 1
ATOM 802 N N . ILE A 1 98 ? -11.377 9.871 6.773 1.00 67.12 98 ILE A N 1
ATOM 803 C CA . ILE A 1 98 ? -10.366 10.431 5.864 1.00 67.12 98 ILE A CA 1
ATOM 804 C C . ILE A 1 98 ? -10.431 9.738 4.489 1.00 67.12 98 ILE A C 1
ATOM 806 O O . ILE A 1 98 ? -9.967 10.301 3.498 1.00 67.12 98 ILE A O 1
ATOM 810 N N . ASN A 1 99 ? -11.040 8.545 4.400 1.00 63.94 99 ASN A N 1
ATOM 811 C CA . ASN A 1 99 ? -11.159 7.742 3.174 1.00 63.94 99 ASN A CA 1
ATOM 812 C C . ASN A 1 99 ? -9.804 7.540 2.456 1.00 63.94 99 ASN A C 1
ATOM 814 O O . ASN A 1 99 ? -9.737 7.278 1.253 1.00 63.94 99 ASN A O 1
ATOM 818 N N . LYS A 1 100 ? -8.703 7.705 3.198 1.00 58.84 100 LYS A N 1
ATOM 819 C CA . LYS A 1 100 ? -7.338 7.445 2.763 1.00 58.84 100 LYS A CA 1
ATOM 820 C C . LYS A 1 100 ? -6.850 6.279 3.586 1.00 58.84 100 LYS A C 1
ATOM 822 O O . LYS A 1 100 ? -6.519 6.429 4.757 1.00 58.84 100 LYS A O 1
ATOM 827 N N . LEU A 1 101 ? -6.836 5.120 2.954 1.00 59.38 101 LEU A N 1
ATOM 828 C CA . LEU A 1 101 ? -6.194 3.962 3.532 1.00 59.38 101 LEU A CA 1
ATOM 829 C C . LEU A 1 101 ? -4.690 4.215 3.571 1.00 59.38 101 LEU A C 1
ATOM 831 O O . LEU A 1 101 ? -4.159 4.814 2.623 1.00 59.38 101 LEU A O 1
ATOM 835 N N . PRO A 1 102 ? -3.994 3.723 4.606 1.00 56.19 102 PRO A N 1
ATOM 836 C CA . PRO A 1 102 ? -2.556 3.564 4.540 1.00 56.19 102 PRO A CA 1
ATOM 837 C C . PRO A 1 102 ? -2.263 2.676 3.328 1.00 56.19 102 PRO A C 1
ATOM 839 O O . PRO A 1 102 ? -2.596 1.488 3.307 1.00 56.19 102 PRO A O 1
ATOM 842 N N . LYS A 1 103 ? -1.700 3.266 2.270 1.00 53.91 103 LYS A N 1
ATOM 843 C CA . LYS A 1 103 ? -1.121 2.466 1.191 1.00 53.91 103 LYS A CA 1
ATOM 844 C C . LYS A 1 103 ? -0.056 1.583 1.823 1.00 53.91 103 LYS A C 1
ATOM 846 O O . LYS A 1 103 ? 0.569 1.997 2.798 1.00 53.91 103 LYS A O 1
ATOM 851 N N . GLN A 1 104 ? 0.136 0.379 1.290 1.00 48.09 104 GLN A N 1
ATOM 852 C CA . GLN A 1 104 ? 1.317 -0.394 1.640 1.00 48.09 104 GLN A CA 1
ATOM 853 C C . GLN A 1 104 ? 2.512 0.527 1.417 1.00 48.09 104 GLN A C 1
ATOM 855 O O . GLN A 1 104 ? 2.741 0.980 0.294 1.00 48.09 104 GLN A O 1
ATOM 860 N N . GLU A 1 105 ? 3.201 0.893 2.498 1.00 46.97 105 GLU A N 1
ATOM 861 C CA . GLU A 1 105 ? 4.512 1.510 2.403 1.00 46.97 105 GLU A CA 1
ATOM 862 C C . GLU A 1 105 ? 5.404 0.423 1.801 1.00 46.97 105 GLU A C 1
ATOM 864 O O . GLU A 1 105 ? 6.041 -0.355 2.505 1.00 46.97 105 GLU A O 1
ATOM 869 N N . GLN A 1 106 ? 5.374 0.292 0.471 1.00 47.78 106 GLN A N 1
ATOM 870 C CA . GLN A 1 106 ? 6.527 -0.208 -0.250 1.00 47.78 106 GLN A CA 1
ATOM 871 C C . GLN A 1 106 ? 7.620 0.768 0.138 1.00 47.78 106 GLN A C 1
ATOM 873 O O . GLN A 1 106 ? 7.568 1.924 -0.282 1.00 47.78 106 GLN A O 1
ATOM 878 N N . ASP A 1 107 ? 8.487 0.323 1.043 1.00 47.59 107 ASP A N 1
ATOM 879 C CA . ASP A 1 107 ? 9.573 1.088 1.632 1.00 47.59 107 ASP A CA 1
ATOM 880 C C . ASP A 1 107 ? 10.248 1.883 0.513 1.00 47.59 107 ASP A C 1
ATOM 882 O O . ASP A 1 107 ? 10.953 1.335 -0.338 1.00 47.59 107 ASP A O 1
ATOM 886 N N . SER A 1 108 ? 9.901 3.168 0.408 1.00 52.50 108 SER A N 1
ATOM 887 C CA . SER A 1 108 ? 10.144 3.940 -0.813 1.00 52.50 108 SER A CA 1
ATOM 888 C C . SER A 1 108 ? 11.638 4.076 -1.074 1.00 52.5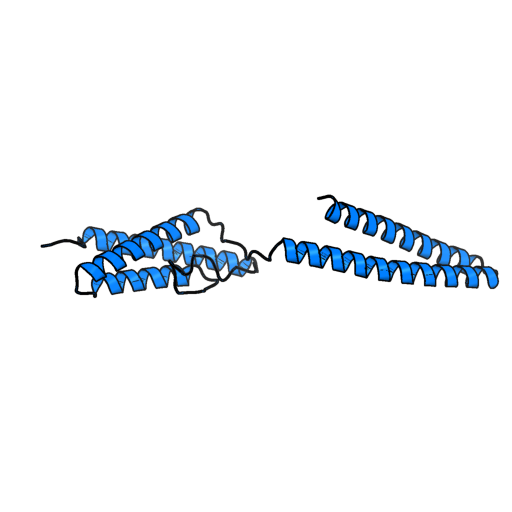0 108 SER A C 1
ATOM 890 O O . SER A 1 108 ? 12.054 4.253 -2.216 1.00 52.50 108 SER A O 1
ATOM 892 N N . ARG A 1 109 ? 12.440 3.914 -0.014 1.00 53.53 109 ARG A N 1
ATOM 893 C CA . ARG A 1 109 ? 13.896 3.801 -0.042 1.00 53.53 109 ARG A CA 1
ATOM 894 C C . ARG A 1 109 ? 14.360 2.522 -0.732 1.00 53.53 109 ARG A C 1
ATOM 896 O O . ARG A 1 109 ? 15.218 2.604 -1.603 1.00 53.53 109 ARG A O 1
ATOM 903 N N . ILE A 1 110 ? 13.764 1.372 -0.415 1.00 56.31 110 ILE A N 1
ATOM 904 C CA . ILE A 1 110 ? 14.080 0.088 -1.060 1.00 56.31 110 ILE A CA 1
ATOM 905 C C . ILE A 1 110 ? 13.672 0.132 -2.538 1.00 56.31 110 ILE A C 1
ATOM 907 O O . ILE A 1 110 ? 14.443 -0.274 -3.404 1.00 56.31 110 ILE A O 1
ATOM 911 N N . THR A 1 111 ? 12.503 0.692 -2.859 1.00 62.16 111 THR A N 1
ATOM 912 C CA . THR A 1 111 ? 12.054 0.839 -4.253 1.00 62.16 111 THR A CA 1
ATOM 913 C C . THR A 1 111 ? 12.932 1.813 -5.041 1.00 62.16 111 THR A C 1
ATOM 915 O O . THR A 1 111 ? 13.275 1.523 -6.185 1.00 62.16 111 THR A O 1
ATOM 918 N N . ALA A 1 112 ? 13.334 2.943 -4.449 1.00 63.56 112 ALA A N 1
ATOM 919 C CA . ALA A 1 112 ? 14.241 3.899 -5.085 1.00 63.56 112 ALA A CA 1
ATOM 920 C C . ALA A 1 112 ? 15.630 3.289 -5.320 1.00 63.56 112 ALA A C 1
ATOM 922 O O . ALA A 1 112 ? 16.155 3.379 -6.428 1.00 63.56 112 ALA A O 1
ATOM 923 N N . GLN A 1 113 ? 16.181 2.592 -4.325 1.00 67.19 113 GLN A N 1
ATOM 924 C CA . GLN A 1 113 ? 17.487 1.947 -4.426 1.00 67.19 113 GLN A CA 1
ATOM 925 C C . GLN A 1 113 ? 17.485 0.808 -5.455 1.00 67.19 113 GLN A C 1
ATOM 927 O O . GLN A 1 113 ? 18.373 0.754 -6.303 1.00 67.19 113 GLN A O 1
ATOM 932 N N . ASN A 1 114 ? 16.442 -0.029 -5.472 1.00 74.94 114 ASN A N 1
ATOM 933 C CA . ASN A 1 114 ? 16.254 -1.052 -6.506 1.00 74.94 114 ASN A CA 1
ATOM 934 C C . ASN A 1 114 ? 16.114 -0.432 -7.901 1.00 74.94 114 ASN A C 1
ATOM 936 O O . ASN A 1 114 ? 16.645 -0.960 -8.875 1.00 74.94 114 ASN A O 1
ATOM 940 N N . LYS A 1 115 ? 15.423 0.706 -8.016 1.00 77.06 115 LYS A N 1
ATOM 941 C CA . LYS A 1 115 ? 15.241 1.397 -9.295 1.00 77.06 115 LYS A CA 1
ATOM 942 C C . LYS A 1 115 ? 16.541 2.016 -9.803 1.00 77.06 115 LYS A C 1
ATOM 944 O O . LYS A 1 115 ? 16.831 1.888 -10.987 1.00 77.06 115 LYS A O 1
ATOM 949 N N . ILE A 1 116 ? 17.350 2.612 -8.928 1.00 80.31 116 ILE A N 1
ATOM 950 C CA . ILE A 1 116 ? 18.701 3.096 -9.257 1.00 80.31 116 ILE A CA 1
ATOM 951 C C . ILE A 1 116 ? 19.584 1.927 -9.708 1.00 80.31 116 ILE A C 1
ATOM 953 O O . ILE A 1 116 ? 20.193 1.993 -10.774 1.00 80.31 116 ILE A O 1
ATOM 957 N N . GLN A 1 117 ? 19.580 0.811 -8.972 1.00 79.81 117 GLN A N 1
ATOM 958 C CA . GLN A 1 117 ? 20.320 -0.397 -9.355 1.00 79.81 117 GLN A CA 1
ATOM 959 C C . GLN A 1 117 ? 19.893 -0.939 -10.728 1.00 79.81 117 GLN A C 1
ATOM 961 O O . GLN A 1 117 ? 20.750 -1.261 -11.551 1.00 79.81 117 GLN A O 1
ATOM 966 N N . GLN A 1 118 ? 18.589 -0.978 -11.021 1.00 83.38 118 GLN A N 1
ATOM 967 C CA . GLN A 1 118 ? 18.075 -1.366 -12.339 1.00 83.38 118 GLN A CA 1
ATOM 968 C C . GLN A 1 118 ? 18.540 -0.414 -13.450 1.00 83.38 118 GLN A C 1
ATOM 970 O O . GLN A 1 118 ? 18.913 -0.873 -14.530 1.00 83.38 118 GLN A O 1
ATOM 975 N N . LEU A 1 119 ? 18.557 0.899 -13.198 1.00 84.44 119 LEU A N 1
ATOM 976 C CA . LEU A 1 119 ? 19.047 1.885 -14.165 1.00 84.44 119 LEU A CA 1
ATOM 977 C C . LEU A 1 119 ? 20.549 1.712 -14.437 1.00 84.44 119 LEU A C 1
ATOM 979 O O . LEU A 1 119 ? 20.954 1.760 -15.599 1.00 84.44 119 LEU A O 1
ATOM 983 N N . HIS A 1 120 ? 21.365 1.435 -13.415 1.00 85.00 120 HIS A N 1
ATOM 984 C CA . HIS A 1 120 ? 22.785 1.117 -13.610 1.00 85.00 120 HIS A CA 1
ATOM 985 C C . HIS A 1 120 ? 22.985 -0.186 -14.388 1.00 85.00 120 HIS A C 1
ATOM 987 O O . HIS A 1 120 ? 23.815 -0.237 -15.294 1.00 85.00 120 HIS A O 1
ATOM 993 N N . GLN A 1 121 ? 22.203 -1.228 -14.100 1.00 84.12 121 GLN A N 1
ATOM 994 C CA . GLN A 1 121 ? 22.269 -2.482 -14.853 1.00 84.12 121 GLN A CA 1
ATOM 995 C C . GLN A 1 121 ? 21.901 -2.274 -16.333 1.00 84.12 121 GLN A C 1
ATOM 997 O O . GLN A 1 121 ? 22.544 -2.820 -17.237 1.00 84.12 121 GLN A O 1
ATOM 1002 N N . GLN A 1 122 ? 20.899 -1.432 -16.597 1.00 83.88 122 GLN A N 1
ATOM 1003 C CA . GLN A 1 122 ? 20.522 -1.039 -17.950 1.00 83.88 122 GLN A CA 1
ATOM 1004 C C . GLN A 1 122 ? 21.629 -0.222 -18.636 1.00 83.88 122 GLN A C 1
ATOM 1006 O O . GLN A 1 122 ? 21.888 -0.431 -19.822 1.00 83.88 122 GLN A O 1
ATOM 1011 N N . LEU A 1 123 ? 22.324 0.652 -17.901 1.00 88.06 123 LEU A N 1
ATOM 1012 C CA . LEU A 1 123 ? 23.445 1.436 -18.421 1.00 88.06 123 LEU A CA 1
ATOM 1013 C C . LEU A 1 123 ? 24.609 0.539 -18.853 1.00 88.06 123 LEU A C 1
ATOM 1015 O O . LEU A 1 123 ? 25.110 0.699 -19.964 1.00 88.06 123 LEU A O 1
ATOM 1019 N N . VAL A 1 124 ? 24.982 -0.447 -18.030 1.00 88.81 124 VAL A N 1
ATOM 1020 C CA . VAL A 1 124 ? 26.002 -1.451 -18.385 1.00 88.81 124 VAL A CA 1
ATOM 1021 C C . VAL A 1 124 ? 25.618 -2.169 -19.680 1.00 88.81 124 VAL A C 1
ATOM 1023 O O . VAL A 1 124 ? 26.415 -2.244 -20.612 1.00 88.81 124 VAL A O 1
ATOM 1026 N N . THR A 1 125 ? 24.359 -2.598 -19.787 1.00 87.25 125 THR A N 1
ATOM 1027 C CA . THR A 1 125 ? 23.845 -3.273 -20.989 1.00 87.25 125 THR A CA 1
ATOM 1028 C C . THR A 1 125 ? 23.942 -2.382 -22.235 1.00 87.25 125 THR A C 1
ATOM 1030 O O . THR A 1 125 ? 24.307 -2.846 -23.315 1.00 87.25 125 THR A O 1
ATOM 1033 N N . TYR A 1 126 ? 23.628 -1.090 -22.113 1.00 89.19 126 TYR A N 1
ATOM 1034 C CA . TYR A 1 126 ? 23.696 -0.156 -23.240 1.00 89.19 126 TYR A CA 1
ATOM 1035 C C . TYR A 1 126 ? 25.135 0.162 -23.650 1.00 89.19 126 TYR A C 1
ATOM 1037 O O . TYR A 1 126 ? 25.399 0.288 -24.844 1.00 89.19 126 TYR A O 1
ATOM 1045 N N . ARG A 1 127 ? 26.071 0.232 -22.699 1.00 87.69 127 ARG A N 1
ATOM 1046 C CA . ARG A 1 127 ? 27.506 0.383 -22.987 1.00 87.69 127 ARG A CA 1
ATOM 1047 C C . ARG A 1 127 ? 28.074 -0.845 -23.707 1.00 87.69 127 ARG A C 1
ATOM 1049 O O . ARG A 1 127 ? 28.846 -0.695 -24.652 1.00 87.69 127 ARG A O 1
ATOM 1056 N N . ASP A 1 128 ? 27.621 -2.049 -23.358 1.00 87.75 128 ASP A N 1
ATOM 1057 C CA . ASP A 1 128 ? 27.967 -3.264 -24.108 1.00 87.75 128 ASP A CA 1
ATOM 1058 C C . ASP A 1 128 ? 27.415 -3.238 -25.542 1.00 87.75 128 ASP A C 1
ATOM 1060 O O . ASP A 1 128 ? 28.089 -3.660 -26.488 1.00 87.75 128 ASP A O 1
ATOM 1064 N N . TYR A 1 129 ? 26.198 -2.721 -25.738 1.00 90.19 129 TYR A N 1
ATOM 1065 C CA . TYR A 1 129 ? 25.647 -2.517 -27.080 1.00 90.19 129 TYR A CA 1
ATOM 1066 C C . TYR A 1 129 ? 26.401 -1.453 -27.870 1.00 90.19 129 TYR A C 1
ATOM 1068 O O . TYR A 1 129 ? 26.643 -1.666 -29.057 1.00 90.19 129 TYR A O 1
ATOM 1076 N N . GLU A 1 130 ? 26.797 -0.351 -27.236 1.00 90.38 130 GLU A N 1
ATOM 1077 C CA . GLU A 1 130 ? 27.628 0.684 -27.850 1.00 90.38 130 GLU A CA 1
ATOM 1078 C C . GLU A 1 130 ? 28.930 0.077 -28.378 1.00 90.38 130 GLU A C 1
ATOM 1080 O O . GLU A 1 130 ? 29.218 0.209 -29.566 1.00 90.38 130 GLU A O 1
ATOM 1085 N N . ARG A 1 131 ? 29.646 -0.697 -27.551 1.00 91.44 131 ARG A N 1
ATOM 1086 C CA . ARG A 1 131 ? 30.877 -1.387 -27.962 1.00 91.44 131 ARG A CA 1
ATOM 1087 C C . ARG A 1 131 ? 30.666 -2.272 -29.195 1.00 91.44 131 ARG A C 1
ATOM 1089 O O . ARG A 1 131 ? 31.397 -2.149 -30.174 1.00 91.44 131 ARG A O 1
ATOM 1096 N N . ARG A 1 132 ? 29.631 -3.120 -29.186 1.00 90.19 132 ARG A N 1
ATOM 1097 C CA . ARG A 1 132 ? 29.310 -3.999 -30.328 1.00 90.19 132 ARG A CA 1
ATOM 1098 C C . ARG A 1 132 ? 28.903 -3.214 -31.575 1.00 90.19 132 ARG A C 1
ATOM 1100 O O . ARG A 1 132 ? 29.140 -3.663 -32.694 1.00 90.19 132 ARG A O 1
ATOM 1107 N N . LEU A 1 133 ? 28.227 -2.076 -31.423 1.00 88.81 133 LEU A N 1
ATOM 1108 C CA . LEU A 1 133 ? 27.831 -1.229 -32.550 1.00 88.81 133 LEU A CA 1
ATOM 1109 C C . LEU A 1 133 ? 29.035 -0.516 -33.168 1.00 88.81 133 LEU A C 1
ATOM 1111 O O . LEU A 1 133 ? 29.085 -0.418 -34.392 1.00 88.81 133 LEU A O 1
ATOM 1115 N N . THR A 1 134 ? 30.009 -0.102 -32.358 1.00 90.00 134 THR A N 1
ATOM 1116 C CA . THR A 1 134 ? 31.293 0.433 -32.830 1.00 90.00 134 THR A CA 1
ATOM 1117 C C . THR A 1 134 ? 32.071 -0.624 -33.611 1.00 90.00 134 THR A C 1
ATOM 1119 O O . THR A 1 134 ? 32.449 -0.376 -34.748 1.00 90.00 134 THR A O 1
ATOM 1122 N N . GLU A 1 135 ? 32.177 -1.851 -33.091 1.00 90.19 135 GLU A N 1
ATOM 1123 C CA . GLU A 1 135 ? 32.811 -2.965 -33.816 1.00 90.19 135 GLU A CA 1
ATOM 1124 C C . GLU A 1 135 ? 32.103 -3.260 -35.158 1.00 90.19 135 GLU A C 1
ATOM 1126 O O . GLU A 1 135 ? 32.741 -3.544 -36.172 1.00 90.19 135 GLU A O 1
ATOM 1131 N N . ASN A 1 136 ? 30.769 -3.162 -35.211 1.00 86.50 136 ASN A N 1
ATOM 1132 C CA . ASN A 1 136 ? 30.016 -3.300 -36.465 1.00 86.50 136 ASN A CA 1
ATOM 1133 C C . ASN A 1 136 ? 30.274 -2.147 -37.446 1.00 86.50 136 ASN A C 1
ATOM 1135 O O . ASN A 1 136 ? 30.276 -2.373 -38.658 1.00 86.50 136 ASN A O 1
ATOM 1139 N N . LEU A 1 137 ? 30.459 -0.926 -36.942 1.00 88.31 137 LEU A N 1
ATOM 1140 C CA . LEU A 1 137 ? 30.803 0.233 -37.758 1.00 88.31 137 LEU A CA 1
ATOM 1141 C C . LEU A 1 137 ? 32.198 0.057 -38.366 1.00 88.31 137 LEU A C 1
ATOM 1143 O O . LEU A 1 137 ? 32.337 0.197 -39.578 1.00 88.31 137 LEU A O 1
ATOM 1147 N N . ASP A 1 138 ? 33.185 -0.345 -37.567 1.00 89.12 138 ASP A N 1
ATOM 1148 C CA . ASP A 1 138 ? 34.559 -0.589 -38.023 1.00 89.12 138 ASP A CA 1
ATOM 1149 C C . ASP A 1 138 ? 34.616 -1.685 -39.098 1.00 89.12 138 ASP A C 1
ATOM 1151 O O . ASP A 1 138 ? 35.290 -1.547 -40.124 1.00 89.12 138 ASP A O 1
ATOM 1155 N N . ASN A 1 139 ? 33.831 -2.754 -38.923 1.00 88.06 139 ASN A N 1
ATOM 1156 C CA . ASN A 1 139 ? 33.672 -3.801 -39.933 1.00 88.06 139 ASN A CA 1
ATOM 1157 C C . ASN A 1 139 ? 33.010 -3.285 -41.222 1.00 88.06 139 ASN A C 1
ATOM 1159 O O . ASN A 1 139 ? 33.446 -3.637 -42.318 1.00 88.06 139 ASN A O 1
ATOM 1163 N N . ALA A 1 140 ? 31.979 -2.441 -41.121 1.00 86.25 140 ALA A N 1
ATOM 1164 C CA . ALA A 1 140 ? 31.317 -1.854 -42.288 1.00 86.25 140 ALA A CA 1
ATOM 1165 C C . ALA A 1 140 ? 32.240 -0.887 -43.054 1.00 86.25 140 ALA A C 1
ATOM 1167 O O . ALA A 1 140 ? 32.217 -0.867 -44.287 1.00 86.25 140 ALA A O 1
ATOM 1168 N N . VAL A 1 141 ? 33.072 -0.131 -42.328 1.00 87.56 141 VAL A N 1
ATOM 1169 C CA . VAL A 1 141 ? 34.121 0.734 -42.887 1.00 87.56 141 VAL A CA 1
ATOM 1170 C C . VAL A 1 141 ? 35.179 -0.105 -43.600 1.00 87.56 141 VAL A C 1
ATOM 1172 O O . VAL A 1 141 ? 35.526 0.193 -44.740 1.00 87.56 141 VAL A O 1
ATOM 1175 N N . SER A 1 142 ? 35.619 -1.206 -42.988 1.00 88.19 142 SER A N 1
ATOM 1176 C CA . SER A 1 142 ? 36.600 -2.129 -43.578 1.00 88.19 142 SER A CA 1
ATOM 1177 C C . SER A 1 142 ? 36.089 -2.805 -44.856 1.00 88.19 142 SER A C 1
ATOM 1179 O O . SER A 1 142 ? 36.854 -3.050 -45.784 1.00 88.19 142 SER A O 1
ATOM 1181 N N . GLN A 1 143 ? 34.783 -3.075 -44.934 1.00 86.81 143 GLN A N 1
ATOM 1182 C CA . GLN A 1 143 ? 34.116 -3.615 -46.126 1.00 86.81 143 GLN A CA 1
ATOM 1183 C C . GLN A 1 143 ? 33.811 -2.549 -47.194 1.00 86.81 143 GLN A C 1
ATOM 1185 O O . GLN A 1 143 ? 33.290 -2.884 -48.258 1.00 86.81 143 GLN A O 1
ATOM 1190 N N . ASN A 1 144 ? 34.108 -1.274 -46.915 1.00 87.56 144 ASN A N 1
ATOM 1191 C CA . ASN A 1 144 ? 33.900 -0.118 -47.787 1.00 87.56 144 ASN A CA 1
ATOM 1192 C C . ASN A 1 144 ? 32.472 -0.016 -48.365 1.00 87.56 144 ASN A C 1
ATOM 1194 O O . ASN A 1 144 ? 32.270 0.389 -49.511 1.00 87.56 144 ASN A O 1
ATOM 1198 N N . ASN A 1 145 ? 31.465 -0.414 -47.576 1.00 87.31 145 ASN A N 1
ATOM 1199 C CA . ASN A 1 145 ? 30.065 -0.407 -47.996 1.00 87.31 145 ASN A CA 1
ATOM 1200 C C . ASN A 1 145 ? 29.322 0.806 -47.396 1.00 87.31 145 ASN A C 1
ATOM 1202 O O . ASN A 1 145 ? 28.931 0.767 -46.224 1.00 87.31 145 ASN A O 1
ATOM 1206 N N . PRO A 1 146 ? 29.057 1.867 -48.182 1.00 84.56 146 PRO A N 1
ATOM 1207 C CA . PRO A 1 146 ? 28.518 3.129 -47.668 1.00 84.56 146 PRO A CA 1
ATOM 1208 C C . PRO A 1 146 ? 27.122 2.994 -47.044 1.00 84.56 146 PRO A C 1
ATOM 1210 O O . PRO A 1 146 ? 26.804 3.697 -46.084 1.00 84.56 146 PRO A O 1
ATOM 1213 N N . VAL A 1 147 ? 26.298 2.058 -47.526 1.00 88.44 147 VAL A N 1
ATOM 1214 C CA . VAL A 1 147 ? 24.945 1.822 -46.992 1.00 88.44 147 VAL A CA 1
ATOM 1215 C C . VAL A 1 147 ? 25.010 1.177 -45.605 1.00 88.44 147 VAL A C 1
ATOM 1217 O O . VAL A 1 147 ? 24.252 1.545 -44.702 1.00 88.44 147 VAL A O 1
ATOM 1220 N N . LEU A 1 148 ? 25.934 0.231 -45.410 1.00 85.00 148 LEU A N 1
ATOM 1221 C CA . LEU A 1 148 ? 26.146 -0.414 -44.113 1.00 85.00 148 LEU A CA 1
ATOM 1222 C C . LEU A 1 148 ? 26.752 0.557 -43.097 1.00 85.00 148 LEU A C 1
ATOM 1224 O O . LEU A 1 148 ? 26.288 0.588 -41.958 1.00 85.00 148 LEU A O 1
ATOM 1228 N N . ILE A 1 149 ? 27.700 1.397 -43.525 1.00 86.44 149 ILE A N 1
ATOM 1229 C CA . ILE A 1 149 ? 28.311 2.445 -42.693 1.00 86.44 149 ILE A CA 1
ATOM 1230 C C . ILE A 1 149 ? 27.240 3.421 -42.196 1.00 86.44 149 ILE A C 1
ATOM 1232 O O . ILE A 1 149 ? 27.113 3.646 -40.993 1.00 86.44 149 ILE A O 1
ATOM 1236 N N . GLN A 1 150 ? 26.400 3.943 -43.097 1.00 89.25 150 GLN A N 1
ATOM 1237 C CA . GLN A 1 150 ? 25.342 4.884 -42.727 1.00 89.25 150 GLN A CA 1
ATOM 1238 C C . GLN A 1 150 ? 24.351 4.265 -41.728 1.00 89.25 150 GLN A C 1
ATOM 1240 O O . GLN A 1 150 ? 23.954 4.906 -40.751 1.00 89.25 150 GLN A O 1
ATOM 1245 N N . ARG A 1 151 ? 23.963 3.001 -41.936 1.00 87.19 151 ARG A N 1
ATOM 1246 C CA . ARG A 1 151 ? 23.028 2.294 -41.051 1.00 87.19 151 ARG A CA 1
ATOM 1247 C C . ARG A 1 151 ? 23.638 1.992 -39.682 1.00 87.19 151 ARG A C 1
ATOM 1249 O O . ARG A 1 151 ? 22.944 2.125 -38.673 1.00 87.19 151 ARG A O 1
ATOM 1256 N N . ALA A 1 152 ? 24.906 1.587 -39.638 1.00 85.44 152 ALA A N 1
ATOM 1257 C CA . ALA A 1 152 ? 25.637 1.358 -38.395 1.00 85.44 152 ALA A CA 1
ATOM 1258 C C . ALA A 1 152 ? 25.774 2.663 -37.596 1.00 85.44 152 ALA A C 1
ATOM 1260 O O . ALA A 1 152 ? 25.412 2.693 -36.419 1.00 85.44 152 ALA A O 1
ATOM 1261 N N . GLN A 1 153 ? 26.140 3.764 -38.261 1.00 88.94 153 GLN A N 1
ATOM 1262 C CA . GLN A 1 153 ? 26.254 5.085 -37.641 1.00 88.94 153 GLN A CA 1
ATOM 1263 C C . GLN A 1 153 ? 24.923 5.567 -37.048 1.00 88.94 153 GLN A C 1
ATOM 1265 O O . GLN A 1 153 ? 24.875 6.040 -35.915 1.00 88.94 153 GLN A O 1
ATOM 1270 N N . GLN A 1 154 ? 23.811 5.412 -37.773 1.00 90.25 154 GLN A N 1
ATOM 1271 C CA . GLN A 1 154 ? 22.490 5.793 -37.261 1.00 90.25 154 G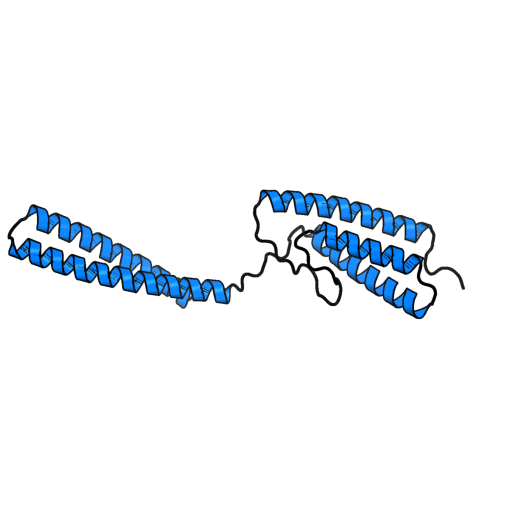LN A CA 1
ATOM 1272 C C . GLN A 1 154 ? 22.098 5.008 -36.003 1.00 90.25 154 GLN A C 1
ATOM 1274 O O . GLN A 1 154 ? 21.486 5.566 -35.091 1.00 90.25 154 GLN A O 1
ATOM 1279 N N . ARG A 1 155 ? 22.427 3.712 -35.946 1.00 88.06 155 ARG A N 1
ATOM 1280 C CA . ARG A 1 155 ? 22.154 2.877 -34.767 1.00 88.06 155 ARG A CA 1
ATOM 1281 C C . ARG A 1 155 ? 23.025 3.282 -33.584 1.00 88.06 155 ARG A C 1
ATOM 1283 O O . ARG A 1 155 ? 22.498 3.364 -32.477 1.00 88.06 155 ARG A O 1
ATOM 1290 N N . LEU A 1 156 ? 24.302 3.571 -33.828 1.00 90.44 156 LEU A N 1
ATOM 1291 C CA . LEU A 1 156 ? 25.230 4.046 -32.805 1.00 90.44 156 LEU A CA 1
ATOM 1292 C C . LEU A 1 156 ? 24.754 5.375 -32.204 1.00 90.44 156 LEU A C 1
ATOM 1294 O O . LEU A 1 156 ? 24.587 5.462 -30.992 1.00 90.44 156 LEU A O 1
ATOM 1298 N N . ASN A 1 157 ? 24.391 6.349 -33.044 1.00 90.69 157 ASN A N 1
ATOM 1299 C CA . ASN A 1 157 ? 23.891 7.648 -32.584 1.00 90.69 157 ASN A CA 1
ATOM 1300 C C . ASN A 1 157 ? 22.626 7.505 -31.718 1.00 90.69 157 ASN A C 1
ATOM 1302 O O . ASN A 1 157 ? 22.497 8.151 -30.682 1.00 90.69 157 ASN A O 1
ATOM 1306 N N . ARG A 1 158 ? 21.687 6.627 -32.102 1.00 91.06 158 ARG A N 1
ATOM 1307 C CA . ARG A 1 158 ? 20.485 6.354 -31.289 1.00 91.06 158 ARG A CA 1
ATOM 1308 C C . ARG A 1 158 ? 20.831 5.706 -29.947 1.00 91.06 158 ARG A C 1
ATOM 1310 O O . ARG A 1 158 ? 20.189 6.022 -28.949 1.00 91.06 158 ARG A O 1
ATOM 1317 N N . CYS A 1 159 ? 21.821 4.812 -29.926 1.00 90.19 159 CYS A N 1
ATOM 1318 C CA . CYS A 1 159 ? 22.302 4.173 -28.702 1.00 90.19 159 CYS A CA 1
ATOM 1319 C C . CYS A 1 159 ? 22.929 5.204 -27.755 1.00 90.19 159 CYS A C 1
ATOM 1321 O O . CYS A 1 159 ? 22.573 5.243 -26.582 1.00 90.19 159 CYS A O 1
ATOM 1323 N N . GLN A 1 160 ? 23.769 6.097 -28.280 1.00 89.88 160 GLN A N 1
ATOM 1324 C CA . GLN A 1 160 ? 24.394 7.186 -27.523 1.00 89.88 160 GLN A CA 1
ATOM 1325 C C . GLN A 1 160 ? 23.354 8.140 -26.927 1.00 89.88 160 GLN A C 1
ATOM 1327 O O . GLN A 1 160 ? 23.366 8.393 -25.728 1.00 89.88 160 GLN A O 1
ATOM 1332 N N . MET A 1 161 ? 22.355 8.561 -27.711 1.00 91.00 161 MET A N 1
ATOM 1333 C CA . MET A 1 161 ? 21.254 9.383 -27.186 1.00 91.00 161 MET A CA 1
ATOM 1334 C C . MET A 1 161 ? 20.456 8.671 -26.079 1.00 91.00 161 MET A C 1
ATOM 1336 O O . MET A 1 161 ? 19.980 9.311 -25.136 1.00 91.00 161 MET A O 1
ATOM 1340 N N . ALA A 1 162 ? 20.278 7.351 -26.188 1.00 87.44 162 ALA A N 1
ATOM 1341 C CA . ALA A 1 162 ? 19.590 6.559 -25.173 1.00 87.44 162 ALA A CA 1
ATOM 1342 C C . ALA A 1 162 ? 20.415 6.440 -23.881 1.00 87.44 162 ALA A C 1
ATOM 1344 O O . ALA A 1 162 ? 19.832 6.517 -22.799 1.00 87.44 162 ALA A O 1
ATOM 1345 N N . ILE A 1 163 ? 21.741 6.308 -23.996 1.00 88.31 163 ILE A N 1
ATOM 1346 C CA . ILE A 1 163 ? 22.691 6.338 -22.876 1.00 88.31 163 ILE A CA 1
ATOM 1347 C C . ILE A 1 163 ? 22.638 7.698 -22.175 1.00 88.31 163 ILE A C 1
ATOM 1349 O O . ILE A 1 163 ? 22.334 7.733 -20.988 1.00 88.31 163 ILE A O 1
ATOM 1353 N N . ASP A 1 164 ? 22.784 8.808 -22.904 1.00 90.88 164 ASP A N 1
ATOM 1354 C CA . ASP A 1 164 ? 22.734 10.163 -22.329 1.00 90.88 164 ASP A CA 1
ATOM 1355 C C . ASP A 1 164 ? 21.418 10.425 -21.583 1.00 90.88 164 ASP A C 1
ATOM 1357 O O . ASP A 1 164 ? 21.366 11.059 -20.527 1.00 90.88 164 ASP A O 1
ATOM 1361 N N . THR A 1 165 ? 20.307 9.939 -22.143 1.00 90.19 165 THR A N 1
ATOM 1362 C CA . THR A 1 165 ? 18.986 10.068 -21.519 1.00 90.19 165 THR A CA 1
ATOM 1363 C C . THR A 1 165 ? 18.882 9.228 -20.246 1.00 90.19 165 THR A C 1
ATOM 1365 O O . THR A 1 165 ? 18.206 9.633 -19.298 1.00 90.19 165 THR A O 1
ATOM 1368 N N . LEU A 1 166 ? 19.513 8.054 -20.221 1.00 86.62 166 LEU A N 1
ATOM 1369 C CA . LEU A 1 166 ? 19.542 7.164 -19.066 1.00 86.62 166 LEU A CA 1
ATOM 1370 C C . LEU A 1 166 ? 20.437 7.727 -17.954 1.00 86.62 166 LEU A C 1
ATOM 1372 O O . LEU A 1 166 ? 20.007 7.762 -16.807 1.00 86.62 166 LEU A O 1
ATOM 1376 N N . GLU A 1 167 ? 21.610 8.259 -18.291 1.00 88.12 167 GLU A N 1
ATOM 1377 C CA . GLU A 1 167 ? 22.530 8.911 -17.349 1.00 88.12 167 GLU A CA 1
ATOM 1378 C C . GLU A 1 167 ? 21.889 10.145 -16.700 1.00 88.12 167 GLU A C 1
ATOM 1380 O O . GLU A 1 167 ? 21.905 10.285 -15.479 1.00 88.12 167 GLU A O 1
ATOM 1385 N N . LYS A 1 168 ? 21.187 10.979 -17.481 1.00 88.31 168 LYS A N 1
ATOM 1386 C CA . LYS A 1 168 ? 20.390 12.097 -16.939 1.00 88.31 168 LYS A CA 1
ATOM 1387 C C . LYS A 1 168 ? 19.273 11.641 -16.003 1.00 88.31 168 LYS A C 1
ATOM 1389 O O . LYS A 1 168 ? 18.876 12.392 -15.117 1.00 88.31 168 LYS A O 1
ATOM 1394 N N . LYS A 1 169 ? 18.707 10.448 -16.215 1.00 83.31 169 LYS A N 1
ATOM 1395 C CA . LYS A 1 169 ? 17.721 9.882 -15.285 1.00 83.31 169 LYS A CA 1
ATOM 1396 C C . LYS A 1 169 ? 18.398 9.426 -14.000 1.00 83.31 169 LYS A C 1
ATOM 1398 O O . LYS A 1 169 ? 17.849 9.716 -12.950 1.00 83.31 169 LYS A O 1
ATOM 1403 N N . ILE A 1 170 ? 19.552 8.764 -14.087 1.00 84.31 170 ILE A N 1
ATOM 1404 C CA . ILE A 1 170 ? 20.328 8.308 -12.925 1.00 84.31 170 ILE A CA 1
ATOM 1405 C C . ILE A 1 170 ? 20.717 9.499 -12.041 1.00 84.31 170 ILE A C 1
ATOM 1407 O O . ILE A 1 170 ? 20.328 9.509 -10.880 1.00 84.31 170 ILE A O 1
ATOM 1411 N N . SER A 1 171 ? 21.327 10.551 -12.603 1.00 83.38 171 SER A N 1
ATOM 1412 C CA . SER A 1 171 ? 21.723 11.750 -11.834 1.00 83.38 171 SER A CA 1
ATOM 1413 C C . SER A 1 171 ? 20.533 12.406 -11.115 1.00 83.38 171 SER A C 1
ATOM 1415 O O . SER A 1 171 ? 20.637 12.762 -9.948 1.00 83.38 171 SER A O 1
ATOM 1417 N N . ARG A 1 172 ? 19.341 12.448 -11.732 1.00 83.56 172 ARG A N 1
ATOM 1418 C CA . ARG A 1 172 ? 18.122 12.948 -11.061 1.00 83.56 172 ARG A CA 1
ATOM 1419 C C . ARG A 1 172 ? 17.665 12.107 -9.867 1.00 83.56 172 ARG A C 1
ATOM 1421 O O . ARG A 1 172 ? 16.978 12.645 -9.009 1.00 83.56 172 ARG A O 1
ATOM 1428 N N . TYR A 1 173 ? 17.951 10.805 -9.856 1.00 76.06 173 TYR A N 1
ATOM 1429 C CA . TYR A 1 173 ? 17.653 9.931 -8.716 1.00 76.06 173 TYR A CA 1
ATOM 1430 C C . TYR A 1 173 ? 18.757 9.964 -7.647 1.00 76.06 173 TYR A C 1
ATOM 1432 O O . TYR A 1 173 ? 18.490 9.567 -6.520 1.00 76.06 173 TYR A O 1
ATOM 1440 N N . GLU A 1 174 ? 19.975 10.392 -7.989 1.00 73.94 174 GLU A N 1
ATOM 1441 C CA . GLU A 1 174 ? 21.104 10.524 -7.055 1.00 73.94 174 GLU A CA 1
ATOM 1442 C C . GLU A 1 174 ? 21.150 11.903 -6.371 1.00 73.94 174 GLU A C 1
ATOM 1444 O O . GLU A 1 174 ? 21.564 12.000 -5.218 1.00 73.94 174 GLU A O 1
ATOM 1449 N N . GLU A 1 175 ? 20.726 12.966 -7.064 1.00 71.12 175 GLU A N 1
ATOM 1450 C CA . GLU A 1 175 ? 20.726 14.355 -6.571 1.00 71.12 175 GLU A CA 1
ATOM 1451 C C . GLU A 1 175 ? 19.440 14.765 -5.821 1.00 71.12 175 GLU A C 1
ATOM 1453 O O . GLU A 1 175 ? 19.399 15.851 -5.237 1.00 71.12 175 GLU A O 1
ATOM 1458 N N . GLY A 1 176 ? 18.386 13.939 -5.859 1.00 53.06 176 GLY A N 1
ATOM 1459 C CA . GLY A 1 176 ? 17.074 14.200 -5.242 1.00 53.06 176 GLY A CA 1
ATOM 1460 C C . GLY A 1 176 ? 16.762 13.275 -4.076 1.00 53.06 176 GLY A C 1
ATOM 1461 O O . GLY A 1 176 ? 16.107 13.756 -3.124 1.00 53.06 176 GLY A O 1
#

pLDDT: mean 78.98, std 12.24, range [33.78, 91.44]

Foldseek 3Di:
DDDPDDPVNLVVVVVLLVVLLVLQVVLQVVCVVVVAQAFQPQDDCVQDVGRHSGSNVLSVRLVVLSVCLVPDDDDVVNVVSVVSSVVSSVSSVVCSVVSDGPRPCPVVVVVLVVVLVVLVVVLVVLVVVLVVLVVQLVVCVVVVPVVSNVVSVVVNVVSVVVNVVSVVVSVVSVVD

Secondary structure (DSSP, 8-state):
---SS-HHHHHHHHHHHHHHHHHHHHHHHHHHHTT--B-S-SS-TTT-----S-HHHHHHHHHHHHHHHHH--SHHHHHHHHHHHHHHHHHHHHHHHHT---B----HHHHHHHHHHHHHHHHHHHHHHHHHHHHHHHHHHHTT-HHHHHHHHHHHHHHHHHHHHHHHHHHHHH--

Sequence (176 aa):
MREILNATSIQHIEQLLTNLSERAEQIDAKNRQKQNELSEKWFSPSLFSRRSNLAIDYVTETRDTFVQLQRTEGQQAQYYLAERLSLQLEALTTALRINKLPKQEQDSRITAQNKIQQLHQQLVTYRDYERRLTENLDNAVSQNNPVLIQRAQQRLNRCQMAIDTLEKKISRYEEG